Protein AF-A0A351HIP9-F1 (afdb_monomer_lite)

Radius of gyration: 22.09 Å; cha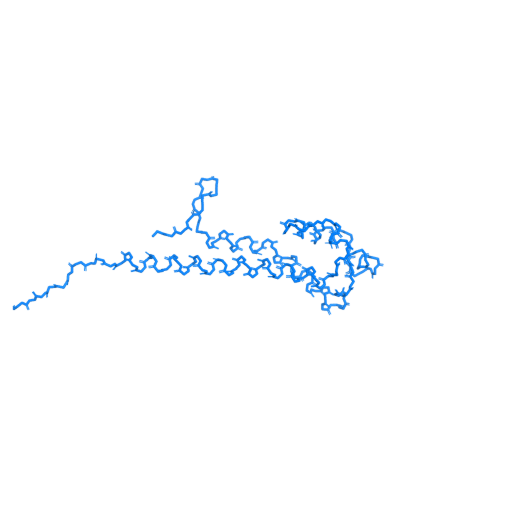ins: 1; bounding box: 47×44×68 Å

Secondary structure (DSSP, 8-state):
---EEEETTEEEEHHHHHHHHHHHHHHHHHHHHHHIIIIITTSBHHHHHHTTSS-HHHHHHHHHHHHHTT--HHHHHT-BHHHHHHHHHHHHHHHHHHHHHHHHHHHHHHHGGG----------

pLDDT: mean 83.26, std 15.81, range [42.22, 96.44]

Sequence (124 aa):
KGVELNMGGTWMPASTVMTGIANQFRPGLTGCTQIVDGGGGSLTFAQAVGANVIDAPTSAQLQGGLLALGLTQAQIDVMTIVEAQGYYQGAVSKYDGTALILQDQEADNEATGSGITPNLKCKF

Foldseek 3Di:
DADWDQDPNDTDGLLVVLLVQLVVLVVLLVVLVVLVVVVQQQPALVRCCVVVSDPPVNSVVSVVVVVVLVDDPVVSRPDGSNVSSVSSVVSSCVSNVVSVVSVVVVVVVVVVVVPDPPDPPPDD

Structure (mmCIF, N/CA/C/O backbone):
data_AF-A0A351HIP9-F1
#
_entry.id   AF-A0A351HIP9-F1
#
loop_
_atom_site.group_PDB
_atom_site.id
_atom_site.type_symbol
_atom_site.label_atom_id
_atom_site.label_alt_id
_atom_site.label_comp_id
_atom_site.label_asym_id
_atom_site.label_entity_id
_atom_site.label_seq_id
_atom_site.pdbx_PDB_ins_code
_atom_site.Cartn_x
_atom_site.Cartn_y
_atom_site.Cartn_z
_atom_site.occupancy
_atom_site.B_iso_or_equiv
_atom_site.auth_seq_id
_atom_site.auth_comp_id
_atom_site.auth_asym_id
_atom_site.auth_atom_id
_atom_site.pdbx_PDB_model_num
ATOM 1 N N . LYS A 1 1 ? 18.362 -5.681 -27.204 1.00 47.09 1 LYS A N 1
ATOM 2 C CA . LYS A 1 1 ? 18.396 -4.425 -26.410 1.00 47.09 1 LYS A CA 1
ATOM 3 C C . LYS A 1 1 ? 17.369 -4.481 -25.281 1.00 47.09 1 LYS A C 1
ATOM 5 O O . LYS A 1 1 ? 16.181 -4.351 -25.553 1.00 47.09 1 LYS A O 1
ATOM 10 N N . GLY A 1 2 ? 17.832 -4.691 -24.047 1.00 58.00 2 GLY A N 1
ATOM 11 C CA . GLY A 1 2 ? 16.991 -4.596 -22.852 1.00 58.00 2 GLY A CA 1
ATOM 12 C C . GLY A 1 2 ? 16.347 -3.216 -22.708 1.00 58.00 2 GLY A C 1
ATOM 13 O O . GLY A 1 2 ? 16.827 -2.236 -23.289 1.00 58.00 2 GLY A O 1
ATOM 14 N N . VAL A 1 3 ? 15.227 -3.152 -21.989 1.00 67.94 3 VAL A N 1
ATOM 15 C CA . VAL A 1 3 ? 14.556 -1.884 -21.696 1.00 67.94 3 VAL A CA 1
ATOM 16 C C . VAL A 1 3 ? 15.227 -1.296 -20.463 1.00 67.94 3 VAL A C 1
ATOM 18 O O . VAL A 1 3 ? 14.977 -1.723 -19.343 1.00 67.94 3 VAL A O 1
ATOM 21 N N . GLU A 1 4 ? 16.100 -0.317 -20.669 1.00 75.81 4 GLU A N 1
ATOM 22 C CA . GLU A 1 4 ? 16.797 0.373 -19.586 1.00 75.81 4 GLU A CA 1
ATOM 23 C C . GLU A 1 4 ? 16.167 1.745 -19.350 1.00 75.81 4 GLU A C 1
ATOM 25 O O . GLU A 1 4 ? 15.823 2.470 -20.289 1.00 75.81 4 GLU A O 1
ATOM 30 N N . LEU A 1 5 ? 16.026 2.116 -18.080 1.00 72.31 5 LEU A N 1
ATOM 31 C CA . LEU A 1 5 ? 15.566 3.437 -17.679 1.00 72.31 5 LEU A CA 1
ATOM 32 C C . LEU A 1 5 ? 16.761 4.252 -17.196 1.00 72.31 5 LEU A C 1
ATOM 34 O O . LEU A 1 5 ? 17.541 3.810 -16.353 1.00 72.31 5 LEU A O 1
ATOM 38 N N . ASN A 1 6 ? 16.890 5.465 -17.727 1.00 78.31 6 ASN A N 1
ATOM 39 C CA . ASN A 1 6 ? 17.883 6.419 -17.261 1.00 78.31 6 ASN A CA 1
ATOM 40 C C . ASN A 1 6 ? 17.354 7.129 -16.008 1.00 78.31 6 ASN A C 1
ATOM 42 O O . ASN A 1 6 ? 16.530 8.041 -16.098 1.00 78.31 6 ASN A O 1
ATOM 46 N N . MET A 1 7 ? 17.834 6.710 -14.840 1.00 75.69 7 MET A N 1
ATOM 47 C CA . MET A 1 7 ? 17.548 7.349 -13.560 1.00 75.69 7 MET A CA 1
ATOM 48 C C . MET A 1 7 ? 18.706 8.278 -13.189 1.00 75.69 7 MET A C 1
ATOM 50 O O . MET A 1 7 ? 19.659 7.877 -12.526 1.00 75.69 7 MET A O 1
ATOM 54 N N . GLY A 1 8 ? 18.647 9.530 -13.651 1.00 71.31 8 GLY A N 1
ATOM 55 C CA . GLY A 1 8 ? 19.602 10.567 -13.240 1.00 71.31 8 GLY A CA 1
ATOM 56 C C . GLY A 1 8 ? 21.054 10.309 -13.665 1.00 71.31 8 GLY A C 1
ATOM 57 O O . GLY A 1 8 ? 21.973 10.652 -12.930 1.00 71.31 8 GLY A O 1
ATOM 58 N N . GLY A 1 9 ? 21.269 9.695 -14.832 1.00 73.62 9 GLY A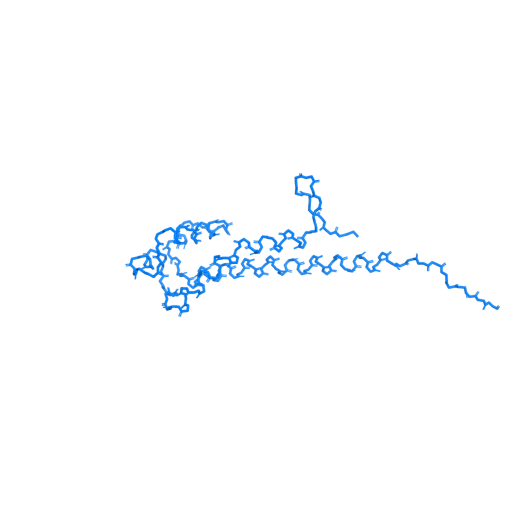 N 1
ATOM 59 C CA . GLY A 1 9 ? 22.594 9.396 -15.387 1.00 73.62 9 GLY 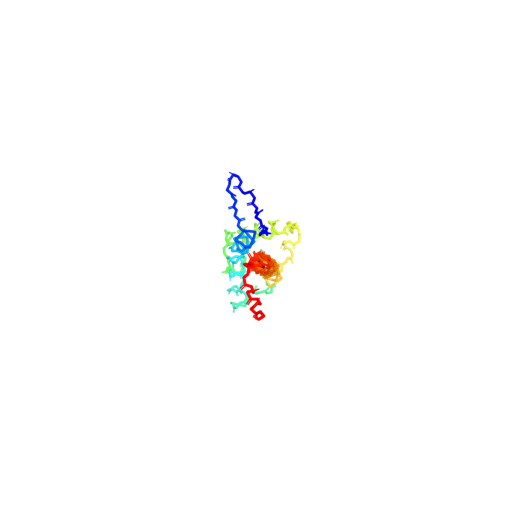A CA 1
ATOM 60 C C . GLY A 1 9 ? 23.052 7.951 -15.188 1.00 73.62 9 GLY A C 1
ATOM 61 O O . GLY A 1 9 ? 24.053 7.557 -15.782 1.00 73.62 9 GLY A O 1
ATOM 62 N N . THR A 1 10 ? 22.313 7.152 -14.410 1.00 78.31 10 THR A N 1
ATOM 63 C CA . THR A 1 10 ? 22.548 5.708 -14.276 1.00 78.31 10 THR A CA 1
ATOM 64 C C . THR A 1 10 ? 21.516 4.943 -15.095 1.00 78.31 10 THR A C 1
ATOM 66 O O . THR A 1 10 ? 20.312 5.133 -14.920 1.00 78.31 10 THR A O 1
ATOM 69 N N . TRP A 1 11 ? 21.990 4.077 -15.989 1.00 76.56 11 TRP A N 1
ATOM 70 C CA . TRP A 1 11 ? 21.143 3.146 -16.730 1.00 76.56 11 TRP A CA 1
ATOM 71 C C . TRP A 1 11 ? 20.882 1.923 -15.860 1.00 76.56 11 TRP A C 1
ATOM 73 O O . TRP A 1 11 ? 21.817 1.242 -15.441 1.00 76.56 11 TRP A O 1
ATOM 83 N N . MET A 1 12 ? 19.612 1.689 -15.542 1.00 82.06 12 MET A N 1
ATOM 84 C CA . MET A 1 12 ? 19.176 0.534 -14.765 1.00 82.06 12 MET A CA 1
ATOM 85 C C . MET A 1 12 ? 18.173 -0.292 -15.574 1.00 82.06 12 MET A C 1
ATOM 87 O O . MET A 1 12 ? 17.343 0.302 -16.272 1.00 82.06 12 MET A O 1
ATOM 91 N N . PRO A 1 13 ? 18.181 -1.633 -15.442 1.00 83.38 13 PRO A N 1
ATOM 92 C CA . PRO A 1 13 ? 17.144 -2.479 -16.021 1.00 83.38 13 PRO A CA 1
ATOM 93 C C . PRO A 1 13 ? 15.764 -2.025 -15.549 1.00 83.38 13 PRO A C 1
ATOM 95 O O . PRO A 1 13 ? 15.549 -1.805 -14.349 1.00 83.38 13 PRO A O 1
ATOM 98 N N . ALA A 1 14 ? 14.810 -1.888 -16.468 1.00 82.56 14 ALA A N 1
ATOM 99 C CA . ALA A 1 14 ? 13.465 -1.447 -16.118 1.00 82.56 14 ALA A CA 1
ATOM 100 C C . ALA A 1 14 ? 12.789 -2.429 -15.146 1.00 82.56 14 ALA A C 1
ATOM 102 O O . ALA A 1 14 ? 12.063 -1.997 -14.253 1.00 82.56 14 ALA A O 1
ATOM 103 N N . SER A 1 15 ? 13.100 -3.725 -15.241 1.00 83.00 15 SER A N 1
ATOM 104 C CA . SER A 1 15 ? 12.687 -4.762 -14.284 1.00 83.00 15 SER A CA 1
ATOM 105 C C . SER A 1 15 ? 13.110 -4.431 -12.841 1.00 83.00 15 SER A C 1
ATOM 107 O O . SER A 1 15 ? 12.295 -4.498 -11.914 1.00 83.00 15 SER A O 1
ATOM 109 N N . THR A 1 16 ? 14.351 -3.970 -12.654 1.00 85.88 16 THR A N 1
ATOM 110 C CA . THR A 1 16 ? 14.889 -3.535 -11.352 1.00 85.88 16 THR A CA 1
ATOM 111 C C . THR A 1 16 ? 14.146 -2.312 -10.826 1.00 85.88 16 THR A C 1
ATOM 113 O O . THR A 1 16 ? 13.787 -2.262 -9.650 1.00 85.88 16 THR A O 1
ATOM 116 N N . VAL A 1 17 ? 13.874 -1.333 -11.693 1.00 86.56 17 VAL A N 1
ATOM 117 C CA . VAL A 1 17 ? 13.134 -0.120 -11.312 1.00 86.56 17 VAL A CA 1
ATOM 118 C C . VAL A 1 17 ? 11.710 -0.464 -10.875 1.00 86.56 17 VAL A C 1
ATOM 120 O O . VAL A 1 17 ? 11.276 -0.025 -9.812 1.00 86.56 17 VAL A O 1
ATOM 123 N N . MET A 1 18 ? 11.000 -1.291 -11.646 1.00 88.19 18 MET A N 1
ATOM 124 C CA . MET A 1 18 ? 9.626 -1.694 -11.330 1.00 88.19 18 MET A CA 1
ATOM 125 C C . MET A 1 18 ? 9.554 -2.492 -10.023 1.00 88.19 18 MET A C 1
ATOM 127 O O . MET A 1 18 ? 8.713 -2.199 -9.177 1.00 88.19 18 MET A O 1
ATOM 131 N N . THR A 1 19 ? 10.491 -3.417 -9.801 1.00 88.94 19 THR A N 1
ATOM 132 C CA . THR A 1 19 ? 10.610 -4.149 -8.526 1.00 88.94 19 THR A CA 1
ATOM 133 C C . THR A 1 19 ? 10.891 -3.195 -7.361 1.00 88.94 19 THR A C 1
ATOM 135 O O . THR A 1 19 ? 10.314 -3.315 -6.280 1.00 88.94 19 THR A O 1
ATOM 138 N N . GLY A 1 20 ? 11.747 -2.193 -7.582 1.00 87.88 20 GLY A N 1
ATOM 139 C CA . GLY A 1 20 ? 12.022 -1.138 -6.611 1.00 87.88 20 GLY A CA 1
ATOM 140 C C . GLY A 1 20 ? 10.768 -0.354 -6.221 1.00 87.88 20 GLY A C 1
ATOM 141 O O . GLY A 1 20 ? 10.563 -0.092 -5.039 1.00 87.88 20 GLY A O 1
ATOM 142 N N . ILE A 1 21 ? 9.902 -0.039 -7.187 1.00 87.50 21 ILE A N 1
ATOM 143 C CA . ILE A 1 21 ? 8.619 0.631 -6.938 1.00 87.50 21 ILE A CA 1
ATOM 144 C C . ILE A 1 21 ? 7.665 -0.294 -6.169 1.00 87.50 21 ILE A C 1
ATOM 146 O O . ILE A 1 21 ? 7.076 0.137 -5.180 1.00 87.50 21 ILE A O 1
ATOM 150 N N . ALA A 1 22 ? 7.552 -1.572 -6.547 1.00 88.50 22 ALA A N 1
ATOM 151 C CA . ALA A 1 22 ? 6.735 -2.544 -5.814 1.00 88.50 22 ALA A CA 1
ATOM 152 C C 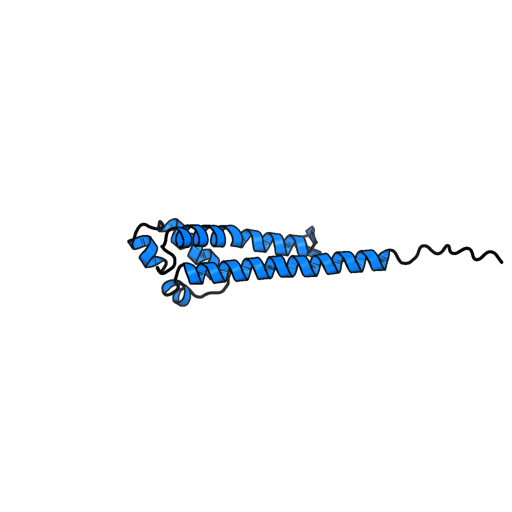. ALA A 1 22 ? 7.141 -2.620 -4.330 1.00 88.50 22 ALA A C 1
ATOM 154 O O . ALA A 1 22 ? 6.293 -2.608 -3.433 1.00 88.50 22 ALA A O 1
ATOM 155 N N . ASN A 1 23 ? 8.449 -2.603 -4.058 1.00 90.31 23 ASN A N 1
ATOM 156 C CA . ASN A 1 23 ? 8.997 -2.615 -2.703 1.00 90.31 23 ASN A CA 1
ATOM 157 C C . ASN A 1 23 ? 8.635 -1.374 -1.872 1.00 90.31 23 ASN A C 1
ATOM 159 O O . ASN A 1 23 ? 8.604 -1.476 -0.648 1.00 90.31 23 ASN A O 1
ATOM 163 N N . GLN A 1 24 ? 8.303 -0.237 -2.491 1.00 89.62 24 GLN A N 1
ATOM 164 C CA . GLN A 1 24 ? 7.826 0.948 -1.765 1.00 89.62 24 GLN A CA 1
ATOM 165 C C . GLN A 1 24 ? 6.405 0.757 -1.212 1.00 89.62 24 GLN A C 1
ATOM 167 O O . GLN A 1 24 ? 6.065 1.331 -0.180 1.00 89.62 24 GLN A O 1
ATOM 172 N N . PHE A 1 25 ? 5.587 -0.082 -1.855 1.00 91.00 25 PHE A N 1
ATOM 173 C CA . PHE A 1 25 ? 4.193 -0.326 -1.465 1.00 91.00 25 PHE A CA 1
ATOM 174 C C . PHE A 1 25 ? 4.011 -1.555 -0.562 1.00 91.00 25 PHE A C 1
ATOM 176 O O . PHE A 1 25 ? 3.024 -1.638 0.172 1.00 91.00 25 PHE A O 1
ATOM 183 N N . ARG A 1 26 ? 4.974 -2.487 -0.552 1.00 92.56 26 ARG A N 1
ATOM 184 C CA . ARG A 1 26 ? 4.948 -3.693 0.297 1.00 92.56 26 ARG A CA 1
ATOM 185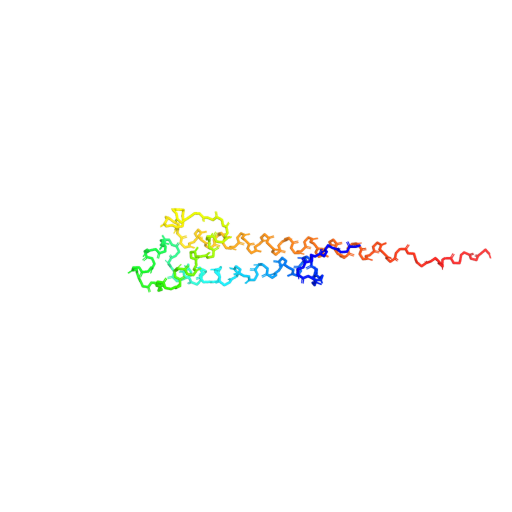 C C . ARG A 1 26 ? 4.787 -3.408 1.799 1.00 92.56 26 ARG A C 1
ATOM 187 O O . ARG A 1 26 ? 3.990 -4.108 2.416 1.00 92.56 26 ARG A O 1
ATOM 194 N N . PRO A 1 27 ? 5.454 -2.409 2.411 1.00 91.06 27 PRO A N 1
ATOM 195 C CA . PRO A 1 27 ? 5.240 -2.099 3.826 1.00 91.06 27 PRO A CA 1
ATOM 196 C C . PRO A 1 27 ? 3.791 -1.705 4.140 1.00 91.06 27 PRO A C 1
ATOM 198 O O . PRO A 1 27 ? 3.253 -2.140 5.154 1.00 91.06 27 PRO A O 1
ATOM 201 N N . GLY A 1 28 ? 3.145 -0.943 3.247 1.00 89.38 28 GLY A N 1
ATOM 202 C CA . GLY A 1 28 ? 1.729 -0.589 3.374 1.00 89.38 28 GLY A CA 1
ATOM 203 C C . GLY A 1 28 ? 0.820 -1.814 3.284 1.00 89.38 28 GLY A C 1
ATOM 204 O O . GLY A 1 28 ? -0.043 -2.002 4.140 1.00 89.38 28 GLY A O 1
ATOM 205 N N . LEU A 1 29 ? 1.084 -2.708 2.322 1.00 94.00 29 LEU A N 1
ATOM 206 C CA . LEU A 1 29 ? 0.379 -3.989 2.203 1.00 94.00 29 LEU A CA 1
ATOM 207 C C . LEU A 1 29 ? 0.512 -4.839 3.474 1.00 94.00 29 LEU A C 1
ATOM 209 O O . LEU A 1 29 ? -0.490 -5.332 3.994 1.00 94.00 29 LEU A O 1
ATOM 213 N N . THR A 1 30 ? 1.736 -5.012 3.978 1.00 94.38 30 THR A N 1
ATOM 214 C CA . THR A 1 30 ? 2.001 -5.795 5.191 1.00 94.38 30 THR A CA 1
ATOM 215 C C . THR A 1 30 ? 1.287 -5.191 6.395 1.00 94.38 30 THR A C 1
ATOM 217 O O . THR A 1 30 ? 0.601 -5.919 7.108 1.00 94.38 30 THR A O 1
ATOM 220 N N . GLY A 1 31 ? 1.374 -3.870 6.582 1.00 91.06 31 GLY A N 1
ATOM 221 C CA . GLY A 1 31 ? 0.700 -3.174 7.678 1.00 91.06 31 GLY A CA 1
ATOM 222 C C . GLY A 1 31 ? -0.817 -3.368 7.645 1.00 91.06 31 GLY A C 1
ATOM 223 O O . GLY A 1 31 ? -1.404 -3.781 8.642 1.00 91.06 31 GLY A O 1
ATOM 224 N N . CYS A 1 32 ? -1.452 -3.168 6.485 1.00 92.31 32 CYS A N 1
ATOM 225 C CA . CYS A 1 32 ? -2.883 -3.435 6.324 1.00 92.31 32 CYS A CA 1
ATOM 226 C C . CYS A 1 32 ? -3.231 -4.905 6.594 1.00 92.31 32 CYS A C 1
ATOM 228 O O . CYS A 1 32 ? -4.221 -5.176 7.266 1.00 92.31 32 CYS A O 1
ATOM 230 N N . THR A 1 33 ? -2.405 -5.849 6.133 1.00 94.00 33 THR A N 1
ATOM 231 C CA . THR A 1 33 ? -2.626 -7.290 6.347 1.00 94.00 33 THR A CA 1
ATOM 232 C C . THR A 1 33 ? -2.627 -7.647 7.829 1.00 94.00 33 THR A C 1
ATOM 234 O O . THR A 1 33 ? -3.557 -8.292 8.294 1.00 94.00 33 THR A O 1
ATOM 237 N N . GLN A 1 34 ? -1.658 -7.146 8.598 1.00 93.62 34 GLN A N 1
ATOM 238 C CA . GLN A 1 34 ? -1.596 -7.390 10.043 1.00 93.62 34 GLN A CA 1
ATOM 239 C C . GLN A 1 34 ? -2.833 -6.855 10.778 1.00 93.62 34 GLN A C 1
ATOM 241 O O . GLN A 1 34 ? -3.319 -7.484 11.717 1.00 93.62 34 GLN A O 1
ATOM 246 N N . ILE A 1 35 ? -3.366 -5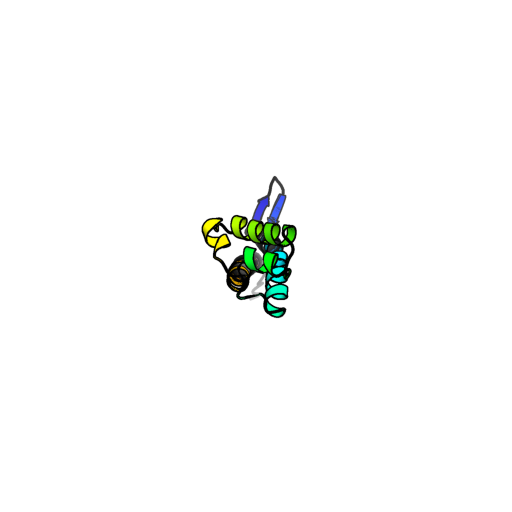.710 10.343 1.00 93.38 35 ILE A N 1
ATOM 247 C CA . ILE A 1 35 ? -4.576 -5.122 10.928 1.00 93.38 35 ILE A CA 1
ATOM 248 C C . ILE A 1 35 ? -5.822 -5.937 10.559 1.00 93.38 35 ILE A C 1
ATOM 250 O O . ILE A 1 35 ? -6.687 -6.161 11.408 1.00 93.38 35 ILE A O 1
ATOM 254 N N . VAL A 1 36 ? -5.918 -6.388 9.305 1.00 95.31 36 VAL A N 1
ATOM 255 C CA . VAL A 1 36 ? -7.011 -7.246 8.825 1.00 95.31 36 VAL A CA 1
ATOM 256 C C . VAL A 1 36 ? -7.016 -8.578 9.575 1.00 95.31 36 VAL A C 1
ATOM 258 O O . VAL A 1 36 ? -8.066 -8.965 10.087 1.00 95.31 36 VAL A O 1
ATOM 261 N N . ASP A 1 37 ? -5.857 -9.222 9.722 1.00 94.19 37 ASP A N 1
ATOM 262 C CA . ASP A 1 37 ? -5.699 -10.475 10.471 1.00 94.19 37 ASP A CA 1
ATOM 263 C C . ASP A 1 37 ? -6.049 -10.302 11.958 1.00 94.19 37 ASP A C 1
ATOM 265 O O . ASP A 1 37 ? -6.600 -11.205 12.588 1.00 94.19 37 ASP A O 1
ATOM 269 N N . GLY A 1 38 ? -5.798 -9.112 12.514 1.00 91.81 38 GLY A N 1
ATOM 270 C CA . GLY A 1 38 ? -6.234 -8.711 13.853 1.00 91.81 38 GLY A CA 1
ATOM 271 C C . GLY A 1 38 ? -7.733 -8.396 13.980 1.00 91.81 38 GLY A C 1
ATOM 272 O O . GLY A 1 38 ? -8.180 -8.024 15.063 1.00 91.81 38 GLY A O 1
ATOM 273 N N . GLY A 1 39 ? -8.517 -8.518 12.903 1.00 90.81 39 GLY A N 1
ATOM 274 C CA . GLY A 1 39 ? -9.963 -8.268 12.881 1.00 90.81 39 GLY A CA 1
ATOM 275 C C . GLY A 1 39 ? -10.370 -6.811 12.624 1.00 90.81 39 GLY A C 1
ATOM 276 O O . GLY A 1 39 ? -11.557 -6.497 12.635 1.00 90.81 39 GLY A O 1
ATOM 277 N N . GLY A 1 40 ? -9.417 -5.914 12.357 1.00 92.69 40 GLY A N 1
ATOM 278 C CA . GLY A 1 40 ? -9.669 -4.493 12.091 1.00 92.69 40 GLY A CA 1
ATOM 279 C C . GLY A 1 40 ? -10.054 -4.168 10.644 1.00 92.69 40 GLY A C 1
ATOM 280 O O . GLY A 1 40 ? -10.250 -3.001 10.316 1.00 92.69 40 GLY A O 1
ATOM 281 N N . GLY A 1 41 ? -10.152 -5.168 9.762 1.00 91.75 41 GLY A N 1
ATOM 282 C CA . GLY A 1 41 ? -10.284 -4.960 8.315 1.00 91.75 41 GLY A CA 1
ATOM 283 C C . GLY A 1 41 ? -11.530 -4.186 7.874 1.00 91.75 41 GLY A C 1
ATOM 284 O O . GLY A 1 41 ? -11.470 -3.460 6.887 1.00 91.75 41 GLY A O 1
ATOM 285 N N . SER A 1 42 ? -12.639 -4.290 8.611 1.00 95.50 42 SER A N 1
ATOM 286 C CA . SER A 1 42 ? -13.890 -3.578 8.310 1.00 95.50 42 SER A CA 1
ATOM 287 C C . SER A 1 42 ? -13.933 -2.141 8.837 1.00 95.50 42 SER A C 1
ATOM 289 O O . SER A 1 42 ? -14.923 -1.445 8.621 1.00 95.50 42 SER A O 1
ATOM 291 N N . LEU A 1 43 ? -12.912 -1.704 9.578 1.00 96.19 43 LEU A N 1
ATOM 292 C CA . LEU A 1 43 ? -12.834 -0.348 10.113 1.00 96.19 43 LEU A CA 1
ATOM 293 C C . LEU A 1 43 ? -12.261 0.599 9.061 1.00 96.19 43 LEU A C 1
ATOM 295 O O . LEU A 1 43 ? -11.365 0.233 8.303 1.00 96.19 43 LEU A O 1
ATOM 299 N N . THR A 1 44 ? -12.735 1.840 9.062 1.00 96.31 44 THR A N 1
ATOM 300 C CA . THR A 1 44 ? -12.025 2.955 8.418 1.00 96.31 44 THR A CA 1
ATOM 301 C C . THR A 1 44 ? -10.769 3.323 9.206 1.00 96.31 44 THR A C 1
ATOM 303 O O . THR A 1 44 ? -10.643 2.995 10.389 1.00 96.31 44 THR A O 1
ATOM 306 N N . PHE A 1 45 ? -9.853 4.073 8.593 1.00 94.25 45 PHE A N 1
ATOM 307 C CA . PHE A 1 45 ? -8.645 4.556 9.270 1.00 94.25 45 PHE A CA 1
ATOM 308 C C . PHE A 1 45 ? -8.944 5.354 10.548 1.00 94.25 45 PHE A C 1
ATOM 310 O O . PHE A 1 45 ? -8.291 5.150 11.572 1.00 94.25 45 PHE A O 1
ATOM 317 N N . ALA A 1 46 ? -9.951 6.233 10.519 1.00 94.56 46 ALA A N 1
ATOM 318 C CA . ALA A 1 46 ? -10.353 7.014 11.687 1.00 94.56 46 ALA A CA 1
ATOM 319 C C . ALA A 1 46 ? -10.935 6.125 12.799 1.00 94.56 46 ALA A C 1
ATOM 321 O O . ALA A 1 46 ? -10.615 6.304 13.975 1.00 94.56 46 ALA A O 1
ATOM 322 N N . GLN A 1 47 ? -11.750 5.132 12.431 1.00 95.44 47 GLN A N 1
ATOM 323 C CA . GLN A 1 47 ? -12.306 4.172 13.386 1.00 95.44 47 GLN A CA 1
ATOM 324 C C . GLN A 1 47 ? -11.223 3.273 13.988 1.00 95.44 47 GLN A C 1
ATOM 326 O O . GLN A 1 47 ? -11.265 3.009 15.184 1.00 95.44 47 GLN A O 1
ATOM 331 N N . ALA A 1 48 ? -10.238 2.842 13.200 1.00 94.31 48 ALA A N 1
ATOM 332 C CA . ALA A 1 48 ? -9.129 2.028 13.684 1.00 94.31 48 ALA A CA 1
ATOM 333 C C . ALA A 1 48 ? -8.244 2.787 14.686 1.00 94.31 48 ALA A C 1
ATOM 335 O O . ALA A 1 48 ? -7.834 2.205 15.690 1.00 94.31 48 ALA A O 1
ATOM 336 N N . VAL A 1 49 ? -8.018 4.090 14.472 1.00 95.12 49 VAL A N 1
ATOM 337 C CA . VAL A 1 49 ? -7.353 4.959 15.461 1.00 95.12 49 VAL A CA 1
ATOM 338 C C . VAL A 1 49 ? -8.211 5.111 16.718 1.00 95.12 49 VAL A C 1
ATOM 340 O O . VAL A 1 49 ? -7.721 4.913 17.826 1.00 95.12 49 VAL A O 1
ATOM 343 N N . GLY A 1 50 ? -9.507 5.404 16.568 1.00 92.88 50 GLY A N 1
ATOM 344 C CA . GLY A 1 50 ? -10.426 5.536 17.705 1.00 92.88 50 GLY A CA 1
ATOM 345 C C . GLY A 1 50 ? -10.575 4.251 18.531 1.00 92.88 50 GLY A C 1
ATOM 346 O O . GLY A 1 50 ? -10.740 4.310 19.747 1.00 92.88 50 GLY A O 1
ATOM 347 N N . ALA A 1 51 ? -10.464 3.090 17.884 1.00 93.00 51 ALA A N 1
ATOM 348 C CA . ALA A 1 51 ? -10.489 1.772 18.511 1.00 93.00 51 ALA A CA 1
ATOM 349 C C . ALA A 1 51 ? -9.120 1.323 19.063 1.00 93.00 51 ALA A C 1
ATOM 351 O O . ALA A 1 51 ? -9.029 0.227 19.607 1.00 93.00 51 ALA A O 1
ATOM 352 N N . ASN A 1 52 ? -8.070 2.149 18.951 1.00 92.19 52 ASN A N 1
ATOM 353 C CA . ASN A 1 52 ? -6.687 1.822 19.331 1.00 92.19 52 ASN A CA 1
ATOM 354 C C . ASN A 1 52 ? -6.119 0.573 18.626 1.00 92.19 52 ASN A C 1
ATOM 356 O O . ASN A 1 52 ? -5.235 -0.096 19.157 1.00 92.19 52 ASN A O 1
ATOM 360 N N . VAL A 1 53 ? -6.614 0.256 17.427 1.00 93.94 53 VAL A N 1
ATOM 361 C CA . VAL A 1 53 ? -6.067 -0.818 16.578 1.00 93.94 53 VAL A CA 1
ATOM 362 C C . VAL A 1 53 ? -4.757 -0.366 15.930 1.00 93.94 53 VAL A C 1
ATOM 364 O O . VAL A 1 53 ? -3.824 -1.152 15.792 1.00 93.94 53 VAL A O 1
ATOM 367 N N . ILE A 1 54 ? -4.683 0.913 15.559 1.00 93.88 54 ILE A N 1
ATOM 368 C CA . ILE A 1 54 ? -3.482 1.588 15.058 1.00 93.88 54 ILE A CA 1
ATOM 369 C C . ILE A 1 54 ? -3.330 2.948 15.734 1.00 93.88 54 ILE A C 1
ATOM 371 O O . ILE A 1 54 ? -4.307 3.516 16.220 1.00 93.88 54 ILE A O 1
ATOM 375 N N . ASP A 1 55 ? -2.121 3.500 15.727 1.00 93.94 55 ASP A N 1
ATOM 376 C CA . ASP A 1 55 ? -1.885 4.874 16.161 1.00 93.94 55 ASP A CA 1
ATOM 377 C C . ASP A 1 55 ? -2.053 5.881 15.004 1.00 93.94 55 ASP A C 1
ATOM 379 O O . ASP A 1 55 ? -2.106 5.533 13.818 1.00 93.94 55 ASP A O 1
ATOM 383 N N . ALA A 1 56 ? -2.180 7.166 15.352 1.00 92.50 56 ALA A N 1
ATOM 384 C CA . ALA A 1 56 ? -2.353 8.234 14.367 1.00 92.50 56 ALA A CA 1
ATOM 385 C C . ALA A 1 56 ? -1.175 8.351 13.370 1.00 92.50 56 ALA A C 1
ATOM 387 O O . ALA A 1 56 ? -1.446 8.544 12.182 1.00 92.50 56 ALA A O 1
ATOM 388 N N . PRO A 1 57 ? 0.103 8.197 13.781 1.00 93.56 57 PRO A N 1
ATOM 389 C CA . PRO A 1 57 ? 1.230 8.163 12.848 1.00 93.56 57 PRO A CA 1
ATOM 390 C C . PRO A 1 57 ? 1.149 7.025 11.824 1.00 93.56 57 PRO A C 1
ATOM 392 O O . PRO A 1 57 ? 1.322 7.278 10.632 1.00 93.56 57 PRO A O 1
ATOM 395 N N . THR A 1 58 ? 0.831 5.797 12.252 1.00 91.81 58 THR A N 1
ATOM 396 C CA . THR A 1 58 ? 0.679 4.649 11.341 1.00 91.81 58 THR A CA 1
ATOM 397 C C . THR A 1 58 ? -0.462 4.890 10.363 1.00 91.81 58 THR A C 1
ATOM 399 O O . THR A 1 58 ? -0.315 4.658 9.163 1.00 91.81 58 THR A O 1
ATOM 402 N N . SER A 1 59 ? -1.584 5.421 10.855 1.00 93.38 59 SER A N 1
ATOM 403 C CA . SER A 1 59 ? -2.719 5.797 10.012 1.00 93.38 59 SER A CA 1
ATOM 404 C C . SER A 1 59 ? -2.315 6.816 8.942 1.00 93.38 59 SER A C 1
ATOM 406 O O . SER A 1 59 ? -2.545 6.582 7.758 1.00 93.38 59 SER A O 1
ATOM 408 N N . ALA A 1 60 ? -1.631 7.899 9.321 1.00 93.69 60 ALA A N 1
ATOM 409 C CA . ALA A 1 60 ? -1.168 8.914 8.376 1.00 93.69 60 ALA A CA 1
ATOM 410 C C . ALA A 1 60 ? -0.189 8.347 7.334 1.00 93.69 60 ALA A C 1
ATOM 412 O O . ALA A 1 60 ? -0.256 8.713 6.161 1.00 93.69 60 ALA A O 1
ATOM 413 N N . GLN A 1 61 ? 0.692 7.425 7.733 1.00 92.19 61 GLN A N 1
ATOM 414 C CA . GLN A 1 61 ? 1.642 6.792 6.819 1.00 92.19 61 GLN A CA 1
ATOM 415 C C . GLN A 1 61 ? 0.945 5.900 5.780 1.00 92.19 61 GLN A C 1
ATOM 417 O O . GLN A 1 61 ? 1.271 5.973 4.593 1.00 92.19 61 GLN A O 1
ATOM 422 N N . LEU A 1 62 ? -0.034 5.094 6.202 1.00 93.62 62 LEU A N 1
ATOM 423 C CA . LEU A 1 62 ? -0.829 4.260 5.293 1.00 93.62 62 LEU A CA 1
ATOM 424 C C . LEU A 1 62 ? -1.679 5.121 4.348 1.00 93.62 62 LEU A C 1
ATOM 426 O O . LEU A 1 62 ? -1.691 4.914 3.137 1.00 93.62 62 LEU A O 1
ATOM 430 N N . GLN A 1 63 ? -2.332 6.159 4.861 1.00 94.56 63 GLN A N 1
ATOM 431 C CA . GLN A 1 63 ? -3.088 7.078 4.009 1.00 94.56 63 GLN A CA 1
ATOM 432 C C . GLN A 1 63 ? -2.176 7.806 3.010 1.00 94.56 63 GLN A C 1
ATOM 434 O O . GLN A 1 63 ? -2.518 7.921 1.836 1.00 94.56 63 GLN A O 1
ATOM 439 N N . GLY A 1 64 ? -0.973 8.214 3.427 1.00 93.06 64 GLY A N 1
ATOM 440 C CA . GLY A 1 64 ? 0.029 8.819 2.547 1.00 93.06 64 GLY A CA 1
ATOM 441 C C . GLY A 1 64 ? 0.443 7.916 1.381 1.00 93.06 64 GLY A C 1
ATOM 442 O O . GLY A 1 64 ? 0.596 8.390 0.256 1.00 93.06 64 GLY A O 1
ATOM 443 N N . GLY A 1 65 ? 0.568 6.606 1.612 1.00 91.75 65 GLY A N 1
ATOM 444 C CA . GLY A 1 65 ? 0.847 5.657 0.533 1.00 91.75 65 GLY A CA 1
ATOM 445 C C . GLY A 1 65 ? -0.328 5.484 -0.436 1.00 91.75 65 GLY A C 1
ATOM 446 O O . GLY A 1 65 ? -0.103 5.385 -1.640 1.00 91.75 65 GLY A O 1
ATOM 447 N N . LEU A 1 66 ? -1.572 5.517 0.049 1.00 93.38 66 LEU A N 1
ATOM 448 C CA . LEU A 1 66 ? -2.765 5.498 -0.811 1.00 93.38 66 LEU A CA 1
ATOM 449 C C . LEU A 1 66 ? -2.904 6.783 -1.640 1.00 93.38 66 LEU A C 1
ATOM 451 O O . LEU A 1 66 ? -3.252 6.719 -2.819 1.00 93.38 66 LEU A O 1
ATOM 455 N N . LEU A 1 67 ? -2.568 7.942 -1.066 1.00 94.75 67 LEU A N 1
ATOM 456 C CA . LEU A 1 67 ? -2.480 9.201 -1.813 1.00 94.75 67 LEU A CA 1
ATOM 457 C C . LEU A 1 67 ? -1.441 9.099 -2.939 1.00 94.75 67 LEU A C 1
ATOM 459 O O . LEU A 1 67 ? -1.703 9.527 -4.062 1.00 94.75 67 LEU A O 1
ATOM 463 N N . ALA A 1 68 ? -0.286 8.475 -2.678 1.00 90.19 68 ALA A N 1
ATOM 464 C CA . ALA A 1 68 ? 0.742 8.237 -3.696 1.00 90.19 68 ALA A CA 1
ATOM 465 C C . ALA A 1 68 ? 0.281 7.276 -4.812 1.00 90.19 68 ALA A C 1
ATOM 467 O O . ALA A 1 68 ? 0.793 7.343 -5.929 1.00 90.19 68 ALA A O 1
ATOM 468 N N . LEU A 1 69 ? -0.711 6.422 -4.539 1.00 90.25 69 LEU A N 1
ATOM 469 C CA . LEU A 1 69 ? -1.380 5.581 -5.540 1.00 90.25 69 LEU A CA 1
ATOM 470 C C . LEU A 1 69 ? -2.454 6.329 -6.349 1.00 90.25 69 LEU A C 1
ATOM 472 O O . LEU A 1 69 ? -3.037 5.753 -7.267 1.00 90.25 69 LEU A O 1
ATOM 476 N N . GLY A 1 70 ? -2.691 7.609 -6.050 1.00 91.62 70 GLY A N 1
ATOM 477 C CA . GLY A 1 70 ? -3.599 8.482 -6.795 1.00 91.62 70 GLY A CA 1
ATOM 478 C C . GLY A 1 70 ? -5.023 8.538 -6.246 1.00 91.62 70 GLY A C 1
ATOM 479 O O . GLY A 1 70 ? -5.900 9.092 -6.908 1.00 91.62 70 GLY A O 1
ATOM 480 N N . LEU A 1 71 ? -5.272 7.986 -5.056 1.00 94.12 71 LEU A N 1
ATOM 481 C CA . LEU A 1 71 ? -6.555 8.148 -4.382 1.00 94.12 71 LEU A CA 1
ATOM 482 C C . LEU A 1 71 ? -6.665 9.554 -3.790 1.00 94.12 71 LEU A C 1
ATOM 484 O O . LEU A 1 71 ? -5.678 10.160 -3.382 1.00 94.12 71 LEU A O 1
ATOM 488 N N . THR A 1 72 ? -7.885 10.076 -3.725 1.00 95.06 72 THR A N 1
ATOM 489 C CA . THR A 1 72 ? -8.166 11.344 -3.040 1.00 95.06 72 THR A CA 1
ATOM 490 C C . THR A 1 72 ? -8.391 11.114 -1.548 1.00 95.06 72 THR A C 1
ATOM 492 O O . THR A 1 72 ? -8.887 10.060 -1.149 1.00 95.06 72 THR A O 1
ATOM 495 N N . GLN A 1 73 ? -8.108 12.124 -0.720 1.00 92.62 73 GLN A N 1
ATOM 496 C CA . GLN A 1 73 ? -8.349 12.036 0.726 1.00 92.62 73 GLN A CA 1
ATOM 497 C C . GLN A 1 73 ? -9.808 11.667 1.042 1.00 92.62 73 GLN A C 1
ATOM 499 O O . GLN A 1 73 ? -10.053 10.783 1.849 1.00 92.62 73 GLN A O 1
ATOM 504 N N . ALA A 1 74 ? -10.774 12.243 0.317 1.00 93.56 74 ALA A N 1
ATOM 505 C CA . ALA A 1 74 ? -12.194 11.944 0.504 1.00 93.56 74 ALA A CA 1
ATOM 506 C C . ALA A 1 74 ? -12.555 10.471 0.234 1.00 93.56 74 ALA A C 1
ATOM 508 O O . ALA A 1 74 ? -13.465 9.942 0.866 1.00 93.56 74 ALA A O 1
ATOM 509 N N . GLN A 1 75 ? -11.857 9.803 -0.692 1.00 94.81 75 GLN A N 1
ATOM 510 C CA . GLN A 1 75 ? -12.030 8.365 -0.922 1.00 94.81 75 GLN A CA 1
ATOM 511 C C . GLN A 1 75 ? -11.403 7.544 0.204 1.00 94.81 75 GLN A C 1
ATOM 513 O O . GLN A 1 75 ? -11.987 6.551 0.619 1.00 94.81 75 GLN A O 1
ATOM 518 N N . ILE A 1 76 ? -10.234 7.958 0.695 1.00 94.56 76 ILE A N 1
ATOM 519 C CA . ILE A 1 76 ? -9.500 7.272 1.765 1.00 94.56 76 ILE A CA 1
ATOM 520 C C . ILE A 1 76 ? -10.241 7.382 3.105 1.00 94.56 76 ILE A C 1
ATOM 522 O O . ILE A 1 76 ? -10.299 6.409 3.851 1.00 94.56 76 ILE A O 1
ATOM 526 N N . ASP A 1 77 ? -10.854 8.530 3.396 1.00 92.31 77 ASP A N 1
ATOM 527 C CA . ASP A 1 77 ? -11.550 8.780 4.665 1.00 92.31 77 ASP A CA 1
ATOM 528 C C . ASP A 1 77 ? -12.746 7.836 4.885 1.00 92.31 77 ASP A C 1
ATOM 530 O O . ASP A 1 77 ? -13.063 7.485 6.023 1.00 92.31 77 ASP A O 1
ATOM 534 N N . VAL A 1 78 ? -13.400 7.405 3.801 1.00 94.50 78 VAL A N 1
ATOM 535 C CA . VAL A 1 78 ? -14.525 6.451 3.834 1.00 94.50 78 VAL A CA 1
ATOM 536 C C . VAL A 1 78 ? -14.100 5.008 3.554 1.00 94.50 78 VAL A C 1
ATOM 538 O O . VAL A 1 78 ? -14.935 4.108 3.604 1.00 94.50 78 VAL A O 1
ATOM 541 N N . MET A 1 79 ? -12.819 4.784 3.258 1.00 95.44 79 MET A N 1
ATOM 542 C CA . MET A 1 79 ? -12.271 3.481 2.902 1.00 95.44 79 MET A CA 1
ATOM 543 C C . MET A 1 79 ? -12.007 2.632 4.137 1.00 95.44 79 MET A C 1
ATOM 545 O O . MET A 1 79 ? -11.445 3.096 5.132 1.00 95.44 79 MET A O 1
ATOM 549 N N . THR A 1 80 ? -12.358 1.356 4.045 1.00 96.44 80 THR A N 1
ATOM 550 C CA . THR A 1 80 ? -12.001 0.352 5.046 1.00 96.44 80 THR A CA 1
ATOM 551 C C . THR A 1 80 ? -10.560 -0.129 4.873 1.00 96.44 80 THR A C 1
ATOM 553 O O . THR A 1 80 ? -9.986 -0.091 3.784 1.00 96.44 80 THR A O 1
ATOM 556 N N . ILE A 1 81 ? -9.949 -0.634 5.944 1.00 95.50 81 ILE A N 1
ATOM 557 C CA . ILE A 1 81 ? -8.563 -1.119 5.892 1.00 95.50 81 ILE A CA 1
ATOM 558 C C . ILE A 1 81 ? -8.409 -2.314 4.935 1.00 95.50 81 ILE A C 1
ATOM 560 O O . ILE A 1 81 ? -7.373 -2.433 4.281 1.00 95.50 81 ILE A O 1
ATOM 564 N N . VAL A 1 82 ? -9.429 -3.167 4.788 1.00 96.38 82 VAL A N 1
ATOM 565 C CA . VAL A 1 82 ? -9.405 -4.271 3.811 1.00 96.38 82 VAL A CA 1
ATOM 566 C C . VAL A 1 82 ? -9.454 -3.770 2.363 1.00 96.38 82 VAL A C 1
ATOM 568 O O . VAL A 1 82 ? -8.770 -4.308 1.496 1.00 96.38 82 VAL A O 1
ATOM 571 N N . GLU A 1 83 ? -10.191 -2.694 2.083 1.00 96.31 83 GLU A N 1
ATOM 572 C CA . GLU A 1 83 ? -10.170 -2.066 0.758 1.00 96.31 83 GLU A CA 1
ATOM 573 C C . GLU A 1 83 ? -8.800 -1.437 0.483 1.00 96.31 83 GLU A C 1
ATOM 575 O O . GLU A 1 83 ? -8.225 -1.664 -0.582 1.00 96.31 83 GLU A O 1
ATOM 580 N N . ALA A 1 84 ? -8.230 -0.728 1.465 1.00 95.31 84 ALA A N 1
ATOM 581 C CA . ALA A 1 84 ? -6.878 -0.176 1.383 1.00 95.31 84 ALA A CA 1
ATOM 582 C C . ALA A 1 84 ? -5.823 -1.260 1.107 1.00 95.31 84 ALA A C 1
ATOM 584 O O . ALA A 1 84 ? -4.950 -1.073 0.254 1.00 95.31 84 ALA A O 1
ATOM 585 N N . GLN A 1 85 ? -5.930 -2.415 1.773 1.00 95.81 85 GLN A N 1
ATOM 586 C CA . GLN A 1 85 ? -5.094 -3.588 1.510 1.00 95.81 85 GLN A CA 1
ATOM 587 C C . GLN A 1 85 ? -5.171 -4.001 0.034 1.00 95.81 85 GLN A C 1
ATOM 589 O O . GLN A 1 85 ? -4.136 -4.231 -0.591 1.00 95.81 85 GLN A O 1
ATOM 594 N N . GLY A 1 86 ? -6.378 -4.037 -0.540 1.00 95.31 86 GLY A N 1
ATOM 595 C CA . GLY A 1 86 ? -6.600 -4.352 -1.950 1.00 95.31 86 GLY A CA 1
ATOM 596 C C . GLY A 1 86 ? -5.900 -3.381 -2.906 1.00 95.31 86 GLY A C 1
ATOM 597 O O . GLY A 1 86 ? -5.295 -3.820 -3.886 1.00 95.31 86 GLY A O 1
ATOM 598 N N . TYR A 1 87 ? -5.896 -2.077 -2.608 1.00 95.44 87 TYR A N 1
ATOM 599 C CA . TYR A 1 87 ? -5.159 -1.086 -3.407 1.00 95.44 87 TYR A CA 1
ATOM 600 C C . TYR A 1 87 ? -3.648 -1.313 -3.360 1.00 95.44 87 TYR A C 1
ATOM 602 O O . TYR A 1 87 ? -2.993 -1.325 -4.406 1.00 95.44 87 TYR A O 1
ATOM 610 N N . TYR A 1 88 ? -3.091 -1.546 -2.169 1.00 95.56 88 TYR A N 1
ATOM 611 C CA . TYR A 1 88 ? -1.672 -1.864 -2.028 1.00 95.56 88 TYR A CA 1
ATOM 612 C C . TYR A 1 88 ? -1.301 -3.170 -2.731 1.00 95.56 88 TYR A C 1
ATOM 614 O O . TYR A 1 88 ? -0.281 -3.228 -3.417 1.00 95.56 88 TYR A O 1
ATOM 622 N N . GLN A 1 89 ? -2.135 -4.203 -2.608 1.00 95.69 89 GLN A N 1
ATOM 623 C CA . GLN A 1 89 ? -1.924 -5.476 -3.285 1.00 95.69 89 GLN A CA 1
ATOM 624 C C . GLN A 1 89 ? -1.946 -5.298 -4.803 1.00 95.69 89 GLN A C 1
ATOM 626 O O . GLN A 1 89 ? -1.032 -5.758 -5.484 1.00 95.69 89 GLN A O 1
ATOM 631 N N . GLY A 1 90 ? -2.936 -4.576 -5.332 1.00 92.44 90 GLY A N 1
ATOM 632 C CA . GLY A 1 90 ? -3.032 -4.268 -6.756 1.00 92.44 90 GLY A CA 1
ATOM 633 C C . GLY A 1 90 ? -1.813 -3.502 -7.272 1.00 92.44 90 GLY A C 1
ATOM 634 O O . GLY A 1 90 ? -1.297 -3.823 -8.343 1.00 92.44 90 GLY A O 1
ATOM 635 N N . ALA A 1 91 ? -1.304 -2.539 -6.499 1.00 91.94 91 ALA A N 1
ATOM 636 C CA . ALA A 1 91 ? -0.084 -1.815 -6.836 1.00 91.94 91 ALA A CA 1
ATOM 637 C C . ALA A 1 91 ? 1.135 -2.746 -6.890 1.00 91.94 91 ALA A C 1
ATOM 639 O O . ALA A 1 91 ? 1.821 -2.790 -7.911 1.00 91.94 91 ALA A O 1
ATOM 640 N N . VAL A 1 92 ? 1.375 -3.531 -5.833 1.00 92.12 92 VAL A N 1
ATOM 641 C CA . VAL A 1 92 ? 2.493 -4.486 -5.775 1.00 92.12 92 VAL A CA 1
ATOM 642 C C . VAL A 1 92 ? 2.417 -5.470 -6.942 1.00 92.12 92 VAL A C 1
ATOM 644 O O . VAL A 1 92 ? 3.383 -5.598 -7.689 1.00 92.12 92 VAL A O 1
ATOM 647 N N . SER A 1 93 ? 1.260 -6.096 -7.173 1.00 92.31 93 SER A N 1
ATOM 648 C CA . SER A 1 93 ? 1.073 -7.046 -8.274 1.00 92.31 93 SER A CA 1
ATOM 649 C C . SER A 1 93 ? 1.264 -6.411 -9.651 1.00 92.31 93 SER A C 1
ATOM 651 O O . SER A 1 93 ? 1.837 -7.045 -10.534 1.00 92.31 93 SER A O 1
ATOM 653 N N . LYS A 1 94 ? 0.825 -5.162 -9.851 1.00 89.50 94 LYS A N 1
ATOM 654 C CA . LYS A 1 94 ? 1.031 -4.441 -11.113 1.00 89.50 94 LYS A CA 1
ATOM 655 C C . LYS A 1 94 ? 2.517 -4.238 -11.399 1.00 89.50 94 LYS A C 1
ATOM 657 O O . LYS A 1 94 ? 2.961 -4.502 -12.516 1.00 89.50 94 LYS A O 1
ATOM 662 N N . TYR A 1 95 ? 3.279 -3.761 -10.418 1.00 89.94 95 TYR A N 1
ATOM 663 C CA . TYR A 1 95 ? 4.699 -3.470 -10.608 1.00 89.94 95 TYR A CA 1
ATOM 664 C C . TYR A 1 95 ? 5.550 -4.743 -10.682 1.00 89.94 95 TYR A C 1
ATOM 666 O O . TYR A 1 95 ? 6.384 -4.834 -11.581 1.00 89.94 95 TYR A O 1
ATOM 674 N N . ASP A 1 96 ? 5.275 -5.754 -9.851 1.00 88.31 96 ASP A N 1
ATOM 675 C CA . ASP A 1 96 ? 5.938 -7.064 -9.937 1.00 88.31 96 ASP A CA 1
ATOM 676 C C . ASP A 1 96 ? 5.622 -7.752 -11.281 1.00 88.31 96 ASP A C 1
ATOM 678 O O . ASP A 1 96 ? 6.521 -8.239 -11.964 1.00 88.31 96 ASP A O 1
ATOM 682 N N . GLY A 1 97 ? 4.363 -7.727 -11.732 1.00 84.56 97 GLY A N 1
ATOM 683 C CA . GLY A 1 97 ? 3.975 -8.278 -13.035 1.00 84.56 97 GLY A CA 1
ATOM 684 C C . GLY A 1 97 ? 4.630 -7.551 -14.212 1.00 84.56 97 GLY A C 1
ATOM 685 O O . GLY A 1 97 ? 5.086 -8.183 -15.163 1.00 84.56 97 GLY A O 1
ATOM 686 N N . THR A 1 98 ? 4.741 -6.222 -14.133 1.00 85.56 98 THR A N 1
ATOM 687 C CA . THR A 1 98 ? 5.451 -5.427 -15.147 1.00 85.56 98 THR A CA 1
ATOM 688 C C . THR A 1 98 ? 6.944 -5.760 -15.158 1.00 85.56 98 THR A C 1
ATOM 690 O O . THR A 1 98 ? 7.532 -5.873 -16.231 1.00 85.56 98 THR A O 1
ATOM 693 N N . ALA A 1 99 ? 7.553 -5.964 -13.985 1.00 84.94 99 ALA A N 1
ATOM 694 C CA . ALA A 1 99 ? 8.950 -6.369 -13.878 1.00 84.94 99 ALA A CA 1
ATOM 695 C C . ALA A 1 99 ? 9.210 -7.724 -14.556 1.00 84.94 99 ALA A C 1
ATOM 697 O O . ALA A 1 99 ? 10.187 -7.839 -15.290 1.00 84.94 99 ALA A O 1
ATOM 698 N N . LEU A 1 100 ? 8.316 -8.705 -14.375 1.00 81.00 100 LEU A N 1
ATOM 699 C CA . LEU A 1 100 ? 8.419 -10.025 -15.011 1.00 81.00 100 LEU A CA 1
ATOM 700 C C . LEU A 1 100 ? 8.333 -9.951 -16.540 1.00 81.00 100 LEU A C 1
ATOM 702 O O . LEU A 1 100 ? 9.148 -10.562 -17.222 1.00 81.00 100 LEU A O 1
ATOM 706 N N . ILE A 1 101 ? 7.386 -9.178 -17.084 1.00 82.69 101 ILE A N 1
ATOM 707 C CA . ILE A 1 101 ? 7.251 -8.998 -18.542 1.00 82.69 101 ILE A CA 1
ATOM 708 C C . ILE A 1 101 ? 8.515 -8.354 -19.122 1.00 82.69 101 ILE A C 1
ATOM 710 O O . ILE A 1 101 ? 9.011 -8.779 -20.161 1.00 82.69 101 ILE A O 1
ATOM 714 N N . LEU A 1 102 ? 9.053 -7.335 -18.448 1.00 81.69 102 LEU A N 1
ATOM 715 C CA . LEU A 1 102 ? 10.268 -6.653 -18.895 1.00 81.69 102 LEU A CA 1
ATOM 716 C C . LEU A 1 102 ? 11.503 -7.551 -18.787 1.00 81.69 102 LEU A C 1
ATOM 718 O O . LEU A 1 102 ? 12.360 -7.505 -19.661 1.00 81.69 102 LEU A O 1
ATOM 722 N N . GLN A 1 103 ? 11.579 -8.389 -17.753 1.00 76.88 103 GLN A N 1
ATOM 723 C CA . GLN A 1 103 ? 12.645 -9.376 -17.606 1.00 76.88 103 GLN A CA 1
ATOM 724 C C . GLN A 1 103 ? 12.596 -10.441 -18.715 1.00 76.88 103 GLN A C 1
ATOM 726 O O . GLN A 1 103 ? 13.637 -10.804 -19.257 1.00 76.88 103 GLN A O 1
ATOM 731 N N . ASP A 1 104 ? 11.406 -10.917 -19.087 1.00 71.12 104 ASP A N 1
ATOM 732 C CA . ASP A 1 104 ? 11.233 -11.861 -20.201 1.00 71.12 104 ASP A CA 1
ATOM 733 C C . ASP A 1 104 ? 11.649 -11.230 -21.541 1.00 71.12 104 ASP A C 1
ATOM 735 O O . ASP A 1 104 ? 12.378 -11.828 -22.331 1.00 71.12 104 ASP A O 1
ATOM 739 N N . GLN A 1 105 ? 11.292 -9.959 -21.755 1.00 71.94 105 GLN A N 1
ATOM 740 C CA . GLN A 1 105 ? 11.748 -9.188 -22.915 1.00 71.94 105 GLN A CA 1
ATOM 741 C C . GLN A 1 105 ? 13.265 -8.963 -22.933 1.00 71.94 105 GLN A C 1
ATOM 743 O O . GLN A 1 105 ? 13.861 -8.911 -24.011 1.00 71.94 105 GLN A O 1
ATOM 748 N N . GLU A 1 106 ? 13.907 -8.810 -21.773 1.00 65.12 106 GLU A N 1
ATOM 749 C CA . GLU A 1 106 ? 15.369 -8.775 -21.674 1.00 65.12 106 GLU A CA 1
ATOM 750 C C . GLU A 1 106 ? 15.977 -10.120 -22.104 1.00 65.12 106 GLU A C 1
ATOM 752 O O . GLU A 1 106 ? 16.901 -10.126 -22.920 1.00 65.12 106 GLU A O 1
ATOM 757 N N . ALA A 1 107 ? 15.409 -11.244 -21.655 1.00 60.50 107 ALA A N 1
ATOM 758 C CA . ALA A 1 107 ? 15.892 -12.589 -21.968 1.00 60.50 107 ALA A CA 1
ATOM 759 C C . ALA A 1 107 ? 15.723 -12.980 -23.452 1.00 60.50 107 ALA A C 1
ATOM 761 O O . ALA A 1 107 ? 16.670 -13.476 -24.067 1.00 60.50 107 ALA A O 1
ATOM 762 N N . ASP A 1 108 ? 14.561 -12.725 -24.062 1.00 58.19 108 ASP A N 1
ATOM 763 C CA . ASP A 1 108 ? 14.305 -13.034 -25.483 1.00 58.19 108 ASP A CA 1
ATOM 764 C C . ASP A 1 108 ? 15.207 -12.208 -26.423 1.00 58.19 108 ASP A C 1
ATOM 766 O O . ASP A 1 108 ? 15.759 -12.682 -27.423 1.00 58.19 108 ASP A O 1
ATOM 770 N N . ASN A 1 109 ? 15.455 -10.950 -26.060 1.00 58.16 109 ASN A N 1
ATOM 771 C CA . ASN A 1 109 ? 16.302 -10.056 -26.843 1.00 58.16 109 ASN A CA 1
ATOM 772 C C . ASN A 1 109 ? 17.808 -10.351 -26.675 1.00 58.16 109 ASN A C 1
ATOM 774 O O . ASN A 1 109 ? 18.609 -9.998 -27.542 1.00 58.16 109 ASN A O 1
ATOM 778 N N . GLU A 1 110 ? 18.212 -10.994 -25.577 1.00 58.00 110 GLU A N 1
ATOM 779 C CA . GLU A 1 110 ? 19.563 -11.542 -25.404 1.00 58.00 110 GLU A CA 1
ATOM 780 C C . GLU A 1 110 ? 19.738 -12.858 -26.185 1.00 58.00 110 GLU A C 1
ATOM 782 O O . GLU A 1 110 ? 20.753 -13.052 -26.859 1.00 58.00 110 GLU A O 1
ATOM 787 N N . ALA A 1 111 ? 18.715 -13.720 -26.206 1.00 50.22 111 ALA A N 1
ATOM 788 C CA . ALA A 1 111 ? 18.734 -14.987 -26.937 1.00 50.22 111 ALA A CA 1
ATOM 789 C C . ALA A 1 111 ? 18.769 -14.803 -28.469 1.00 50.22 111 ALA A C 1
ATOM 791 O O . ALA A 1 111 ? 19.520 -15.495 -29.161 1.00 50.22 111 ALA A O 1
ATOM 792 N N . THR A 1 112 ? 18.034 -13.826 -29.009 1.00 56.97 112 THR A N 1
ATOM 793 C CA . THR A 1 112 ? 18.075 -13.465 -30.443 1.00 56.97 112 THR A CA 1
ATOM 794 C C . THR A 1 112 ? 19.388 -12.783 -30.859 1.00 56.97 112 THR A C 1
ATOM 796 O O . THR A 1 112 ? 19.768 -12.830 -32.031 1.00 56.97 112 THR A O 1
ATOM 799 N N . GLY A 1 113 ? 20.133 -12.215 -29.902 1.00 48.72 113 GLY A N 1
ATOM 800 C CA . GLY A 1 113 ? 21.464 -11.630 -30.102 1.00 48.72 113 GLY A CA 1
ATOM 801 C C . GLY A 1 113 ? 22.607 -12.651 -30.200 1.00 48.72 113 GLY A C 1
ATOM 802 O O . GLY A 1 113 ? 23.668 -12.322 -30.728 1.00 48.72 113 GLY A O 1
ATOM 803 N N . SER A 1 114 ? 22.390 -13.902 -29.778 1.00 53.12 114 SER A N 1
ATOM 804 C CA . SER A 1 114 ? 23.364 -15.005 -29.894 1.00 53.12 114 SER A CA 1
ATOM 805 C C . SER A 1 114 ? 23.221 -15.799 -31.210 1.00 53.12 114 SER A C 1
ATOM 807 O O . SER A 1 114 ? 23.666 -16.938 -31.346 1.00 53.12 114 SER A O 1
ATOM 809 N N . GLY A 1 115 ? 22.576 -15.189 -32.211 1.00 50.69 115 GLY A N 1
ATOM 810 C CA . GLY A 1 115 ? 22.193 -15.798 -33.485 1.00 50.69 115 GLY A CA 1
ATOM 811 C C . GLY A 1 115 ? 23.182 -15.655 -34.645 1.00 50.69 115 GLY A C 1
ATOM 812 O O . GLY A 1 115 ? 22.772 -15.862 -35.781 1.00 50.69 115 GLY A O 1
ATOM 813 N N . ILE A 1 116 ? 24.460 -15.312 -34.426 1.00 54.25 116 ILE A N 1
ATOM 814 C CA . ILE A 1 116 ? 25.490 -15.463 -35.472 1.00 54.25 116 ILE A CA 1
ATOM 815 C C . ILE A 1 116 ? 26.854 -15.828 -34.857 1.00 54.25 116 ILE A C 1
ATOM 817 O O . ILE A 1 116 ? 27.720 -14.980 -34.658 1.00 54.25 116 ILE A O 1
ATOM 821 N N . THR A 1 117 ? 27.101 -17.120 -34.631 1.00 43.44 117 THR A N 1
ATOM 822 C CA . THR A 1 117 ? 28.448 -17.653 -34.901 1.00 43.44 117 THR A CA 1
ATOM 823 C C . THR A 1 117 ? 28.353 -18.409 -36.234 1.00 43.44 117 THR A C 1
ATOM 825 O O . THR A 1 117 ? 27.681 -19.439 -36.296 1.00 43.44 117 THR A O 1
ATOM 828 N N . PRO A 1 118 ? 28.918 -17.891 -37.344 1.00 49.56 118 PRO A N 1
ATOM 829 C CA . PRO A 1 118 ? 28.842 -18.541 -38.645 1.00 49.56 118 PRO A CA 1
ATOM 830 C C . PRO A 1 118 ? 29.953 -19.588 -38.751 1.00 49.56 118 PRO A C 1
ATOM 832 O O . PRO A 1 118 ? 31.086 -19.281 -39.112 1.00 49.56 118 PRO A O 1
ATOM 835 N N . ASN A 1 119 ? 29.656 -20.842 -38.428 1.00 46.03 119 ASN A N 1
ATOM 836 C CA . ASN A 1 119 ? 30.608 -21.940 -38.616 1.00 46.03 119 ASN A CA 1
ATOM 837 C C . ASN A 1 119 ? 29.919 -23.305 -38.699 1.00 46.03 119 ASN A C 1
ATOM 839 O O . ASN A 1 119 ? 30.386 -24.288 -38.127 1.00 46.03 119 ASN A O 1
ATOM 843 N N . LEU A 1 120 ? 28.877 -23.409 -39.531 1.00 42.22 120 LEU A N 1
ATOM 844 C CA . LEU A 1 120 ? 28.572 -24.690 -40.163 1.00 42.22 120 LEU A CA 1
ATOM 845 C C . LEU A 1 120 ? 29.520 -24.868 -41.358 1.00 42.22 120 LEU A C 1
ATOM 847 O O . LEU A 1 120 ? 29.230 -24.475 -42.485 1.00 42.22 120 LEU A O 1
ATOM 851 N N . LYS A 1 121 ? 30.703 -25.438 -41.099 1.00 44.78 121 LYS A N 1
ATOM 852 C CA . LYS A 1 121 ? 31.524 -26.030 -42.161 1.00 44.78 121 LYS A CA 1
ATOM 853 C C . LYS A 1 121 ? 30.762 -27.239 -42.710 1.00 44.78 121 LYS A C 1
ATOM 855 O O . LYS A 1 121 ? 30.971 -28.353 -42.237 1.00 44.78 121 LYS A O 1
ATOM 860 N N . CYS A 1 122 ? 29.909 -27.032 -43.712 1.00 45.31 122 CYS A N 1
ATOM 861 C CA . CYS A 1 122 ? 29.596 -28.097 -44.662 1.00 45.31 122 CYS A CA 1
ATOM 862 C C . CYS A 1 122 ? 30.912 -28.481 -45.348 1.00 45.31 122 CYS A C 1
ATOM 864 O O . CYS A 1 122 ? 31.429 -27.740 -46.182 1.00 45.31 122 CYS A O 1
ATOM 866 N N . LYS A 1 123 ? 31.491 -29.610 -44.935 1.00 44.06 123 LYS A N 1
ATOM 867 C CA . LYS A 1 123 ? 32.467 -30.335 -45.746 1.00 44.06 123 LYS A CA 1
ATOM 868 C C . LYS A 1 123 ? 31.663 -31.203 -46.714 1.00 44.06 123 LYS A C 1
ATOM 870 O O . LYS A 1 123 ? 30.925 -32.072 -46.253 1.00 44.06 123 LYS A O 1
ATOM 875 N N . PHE A 1 124 ? 31.768 -30.892 -48.004 1.00 48.47 124 PHE A N 1
ATOM 876 C CA . PHE A 1 124 ? 31.484 -31.837 -49.085 1.00 48.47 124 PHE A CA 1
ATOM 877 C C . PHE A 1 124 ? 32.571 -32.914 -49.124 1.00 48.47 124 PHE A C 1
ATOM 879 O O . PHE A 1 124 ? 33.713 -32.599 -48.707 1.00 48.47 124 PHE A O 1
#